Protein AF-A0AAW5N295-F1 (afdb_monomer)

Mean predicted aligned error: 6.96 Å

Secondary structure (DSSP, 8-state):
-GGGTSTTH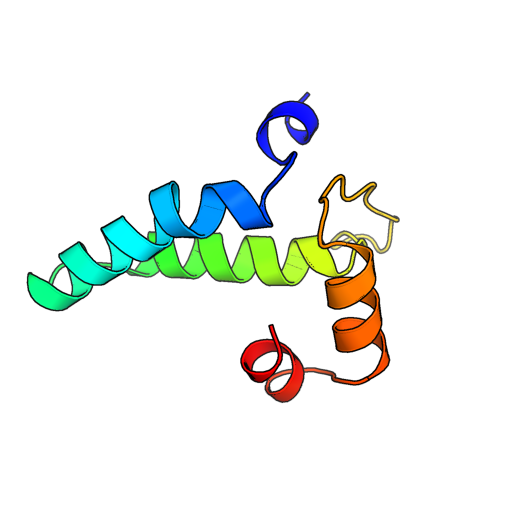HHHHIIIIIHHHHHHHHTT---HHHHHHHHHHHHHTTSB-TTSPBP----TTHHHHHHHHHH--HHHHHHH-

Radius of gyration: 13.47 Å; Cα contacts (8 Å, |Δi|>4): 60; chains: 1; bounding box: 31×31×36 Å

Solvent-accessible surface area (backbone atoms only — not comparable to full-atom values): 4834 Å² total; per-residue (Å²): 118,73,68,72,74,56,43,42,40,82,74,46,42,52,75,68,40,51,52,53,40,53,51,23,61,74,68,73,46,90,40,67,71,47,53,50,51,54,52,51,48,66,46,49,62,68,28,45,52,97,85,71,46,79,43,91,66,53,38,92,60,41,70,59,46,46,51,43,59,73,75,32,62,78,70,60,27,66,75,69,108

pLDDT: mean 79.35, std 6.71, range [53.94, 86.94]

Foldseek 3Di:
DCLVVQAQVVVCLCVPQVVVLVVCVVVVHDNPVSVVVVVVVLVVLCQADPVGDGHPRHHPCSVVLPVLNVVDDDPVSVVSD

Structure (mmCIF, N/CA/C/O backbone):
data_AF-A0AAW5N295-F1
#
_entry.id   AF-A0AAW5N295-F1
#
loop_
_atom_site.group_PDB
_atom_site.id
_atom_site.type_symbol
_atom_site.label_atom_id
_atom_site.label_alt_id
_atom_site.label_comp_id
_atom_site.label_asym_id
_atom_site.label_entity_id
_atom_site.label_seq_id
_atom_site.pdbx_PDB_ins_code
_atom_site.Cartn_x
_atom_site.Cartn_y
_atom_site.Cartn_z
_atom_site.occupancy
_atom_site.B_iso_or_equiv
_atom_site.auth_seq_id
_atom_site.auth_comp_id
_atom_site.auth_asym_id
_atom_site.auth_atom_id
_atom_site.pdbx_PDB_model_num
ATOM 1 N N . ARG A 1 1 ? 1.049 16.914 -8.313 1.00 53.94 1 ARG A N 1
ATOM 2 C CA . ARG A 1 1 ? 1.591 15.536 -8.418 1.00 53.94 1 ARG A CA 1
ATOM 3 C C . ARG A 1 1 ? 1.109 14.739 -7.207 1.00 53.94 1 ARG A C 1
ATOM 5 O O . ARG A 1 1 ? 1.638 14.933 -6.122 1.00 53.94 1 ARG A O 1
ATOM 12 N N . THR A 1 2 ? 0.083 13.904 -7.366 1.00 66.62 2 THR A N 1
ATOM 13 C CA . THR A 1 2 ? -0.502 13.063 -6.295 1.00 66.62 2 THR A CA 1
ATOM 14 C C . THR A 1 2 ? 0.495 12.052 -5.713 1.00 66.62 2 THR A C 1
ATOM 16 O O . THR A 1 2 ? 0.390 11.685 -4.546 1.00 66.62 2 THR A O 1
ATOM 19 N N . SER A 1 3 ? 1.538 11.700 -6.472 1.00 60.62 3 SER A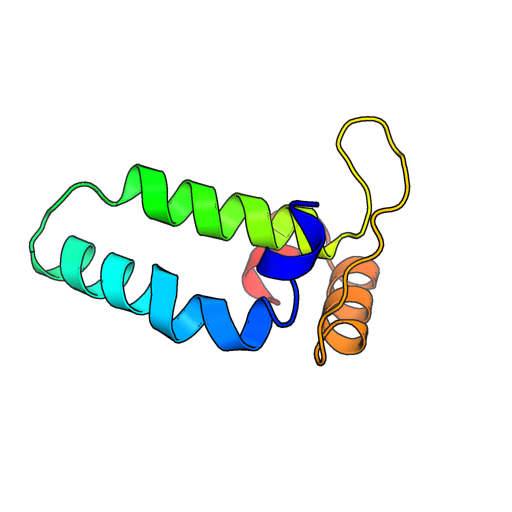 N 1
ATOM 20 C CA . SER A 1 3 ? 2.623 10.805 -6.052 1.00 60.62 3 SER A CA 1
ATOM 21 C C . SER A 1 3 ? 3.440 11.293 -4.851 1.00 60.62 3 SER A C 1
ATOM 23 O O . SER A 1 3 ? 4.001 10.470 -4.141 1.00 60.62 3 SER A O 1
ATOM 25 N N . GLN A 1 4 ? 3.496 12.602 -4.562 1.00 60.34 4 GLN A N 1
ATOM 26 C CA . GLN A 1 4 ? 4.182 13.110 -3.360 1.00 60.34 4 GLN A CA 1
ATOM 27 C C . GLN A 1 4 ? 3.434 12.791 -2.060 1.00 60.34 4 GLN A C 1
ATOM 29 O O . GLN A 1 4 ? 4.067 12.635 -1.019 1.00 60.34 4 GLN A O 1
ATOM 34 N N . ILE A 1 5 ? 2.105 12.677 -2.115 1.00 62.66 5 ILE A N 1
ATOM 35 C CA . ILE A 1 5 ? 1.267 12.370 -0.947 1.00 62.66 5 ILE A CA 1
ATOM 36 C C . ILE A 1 5 ? 1.288 10.865 -0.657 1.00 62.66 5 ILE A C 1
ATOM 38 O O . ILE A 1 5 ? 1.274 10.472 0.507 1.00 62.66 5 ILE A O 1
ATOM 42 N N . ALA A 1 6 ? 1.384 10.048 -1.711 1.00 63.19 6 ALA A N 1
ATOM 43 C CA . ALA A 1 6 ? 1.413 8.588 -1.641 1.00 63.19 6 ALA A CA 1
ATOM 44 C C . ALA A 1 6 ? 2.753 7.996 -1.158 1.00 63.19 6 ALA A C 1
ATOM 46 O O . ALA A 1 6 ? 2.827 6.792 -0.929 1.00 63.19 6 ALA A O 1
ATOM 47 N N . LYS A 1 7 ? 3.801 8.819 -1.001 1.00 73.19 7 LYS A N 1
ATOM 48 C CA . LYS A 1 7 ? 5.093 8.369 -0.462 1.00 73.19 7 LYS A CA 1
ATOM 49 C C . LYS A 1 7 ? 4.951 7.899 0.981 1.00 73.19 7 LYS A C 1
ATOM 51 O O . LYS A 1 7 ? 4.231 8.539 1.753 1.00 73.19 7 LYS A O 1
ATOM 56 N N . A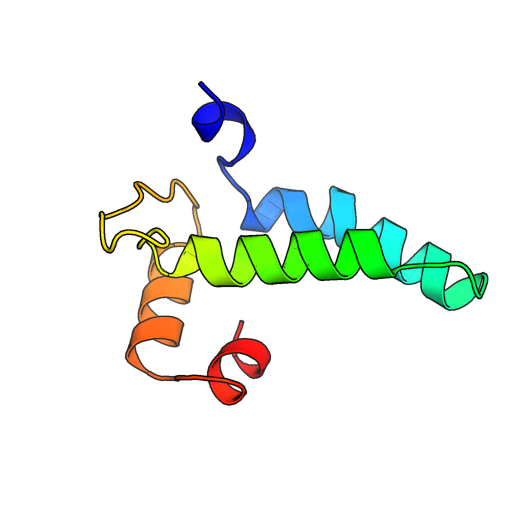SP A 1 8 ? 5.686 6.857 1.353 1.00 71.94 8 ASP A N 1
ATOM 57 C CA . ASP A 1 8 ? 5.711 6.296 2.714 1.00 71.94 8 ASP A CA 1
ATOM 58 C C . ASP A 1 8 ? 4.309 5.884 3.190 1.00 71.94 8 ASP A C 1
ATOM 60 O O . ASP A 1 8 ? 3.891 6.168 4.318 1.00 71.94 8 ASP A O 1
ATOM 64 N N . GLY A 1 9 ? 3.543 5.274 2.281 1.00 67.56 9 GLY A N 1
ATOM 65 C CA . GLY A 1 9 ? 2.168 4.860 2.525 1.00 67.56 9 GLY A CA 1
ATOM 66 C C . GLY A 1 9 ? 2.071 3.913 3.717 1.00 67.56 9 GLY A C 1
ATOM 67 O O . GLY A 1 9 ? 1.249 4.154 4.594 1.00 67.56 9 GLY A O 1
ATOM 68 N N . SER A 1 10 ? 2.968 2.931 3.807 1.00 72.62 10 SER A N 1
ATOM 69 C CA . SER A 1 10 ? 3.063 1.959 4.906 1.00 72.62 10 SER A CA 1
ATOM 70 C C . SER A 1 10 ? 3.202 2.601 6.285 1.00 72.62 10 SER A C 1
ATOM 72 O O . SER A 1 10 ? 2.608 2.129 7.248 1.00 72.62 10 SER A O 1
ATOM 74 N N . GLN A 1 11 ? 3.923 3.718 6.389 1.00 74.69 11 GLN A N 1
ATOM 75 C CA . GLN A 1 11 ? 4.118 4.425 7.656 1.00 74.69 11 GLN A CA 1
ATOM 76 C C . GLN A 1 11 ? 2.948 5.354 7.996 1.00 74.69 11 GLN A C 1
ATOM 78 O O . GLN A 1 11 ? 2.660 5.601 9.166 1.00 74.69 11 GLN A O 1
ATOM 83 N N . LYS A 1 12 ? 2.257 5.882 6.981 1.00 73.06 12 LYS A N 1
ATOM 84 C CA . LYS A 1 12 ? 1.160 6.845 7.159 1.00 73.06 12 LYS A CA 1
ATOM 85 C C . LYS A 1 12 ? -0.195 6.171 7.344 1.00 73.06 12 LYS A C 1
ATOM 87 O O . LYS A 1 12 ? -1.062 6.750 7.997 1.00 73.06 12 LYS A O 1
ATOM 92 N N . LEU A 1 13 ? -0.396 4.987 6.768 1.00 73.19 13 LEU A N 1
ATOM 93 C CA . LEU A 1 13 ? -1.679 4.284 6.782 1.00 73.19 13 LEU A CA 1
ATOM 94 C C . LEU A 1 13 ? -2.170 3.916 8.186 1.00 73.19 13 LEU A C 1
ATOM 96 O O . LEU A 1 13 ? -3.347 4.170 8.460 1.00 73.19 13 LEU A O 1
ATOM 100 N N . PRO A 1 14 ? -1.310 3.394 9.089 1.00 72.25 14 PRO A N 1
ATOM 101 C CA . PRO A 1 14 ? -1.735 3.028 10.433 1.00 72.25 14 PRO A CA 1
ATOM 102 C C . PRO A 1 14 ? -2.324 4.218 11.185 1.00 72.25 14 PRO A C 1
ATOM 104 O O . PRO A 1 14 ? -3.463 4.163 11.642 1.00 72.25 14 PRO A O 1
ATOM 107 N N . GLN A 1 15 ? -1.595 5.335 11.198 1.00 69.12 15 GLN A N 1
ATOM 108 C CA . GLN A 1 15 ? -1.992 6.516 11.957 1.00 69.12 15 GLN A CA 1
ATOM 109 C C . GLN A 1 15 ? -3.129 7.315 11.295 1.00 69.12 15 GLN A C 1
ATOM 111 O O . GLN A 1 15 ? -3.921 7.957 11.982 1.00 69.12 15 GLN A O 1
ATOM 116 N N . ARG A 1 16 ? -3.216 7.335 9.957 1.00 72.94 16 ARG A N 1
ATOM 117 C CA . ARG A 1 16 ? -4.197 8.182 9.250 1.00 72.94 16 ARG A CA 1
ATOM 118 C C . ARG A 1 16 ? -5.511 7.497 8.916 1.00 72.94 16 ARG A C 1
ATOM 120 O O . ARG A 1 16 ? -6.521 8.190 8.846 1.00 72.94 16 ARG A O 1
ATOM 127 N N . GLN A 1 17 ? -5.505 6.193 8.654 1.00 73.12 17 GLN A N 1
ATOM 128 C CA . GLN A 1 17 ? -6.705 5.468 8.224 1.00 73.12 17 GLN A CA 1
ATOM 129 C C . GLN A 1 17 ? -7.109 4.392 9.226 1.00 73.12 17 GLN A C 1
ATOM 131 O O . GLN A 1 17 ? -8.258 4.401 9.658 1.00 73.12 17 GLN A O 1
ATOM 136 N N . LEU A 1 18 ? -6.182 3.527 9.656 1.00 76.12 18 LEU A N 1
ATOM 137 C CA . LEU A 1 18 ? -6.535 2.395 10.526 1.00 76.12 18 LEU A CA 1
ATOM 138 C C . LEU A 1 18 ? -6.997 2.845 11.917 1.00 76.12 18 LEU A C 1
ATOM 140 O O . LEU A 1 18 ? -7.943 2.276 12.460 1.00 76.12 18 LEU A O 1
ATOM 144 N N . ASP A 1 19 ? -6.394 3.893 12.478 1.00 80.38 19 ASP A N 1
ATOM 145 C CA . ASP A 1 19 ? -6.840 4.446 13.762 1.00 80.38 19 ASP A CA 1
ATOM 146 C C . ASP A 1 19 ? -8.254 5.046 13.676 1.00 80.38 19 ASP A C 1
ATOM 148 O O . ASP A 1 19 ? -9.068 4.848 14.578 1.00 80.38 19 ASP A O 1
ATOM 152 N N . GLN A 1 20 ? -8.590 5.709 12.565 1.00 76.00 20 GLN A N 1
ATOM 153 C CA . GLN A 1 20 ? -9.940 6.235 12.336 1.00 76.00 20 GLN A CA 1
ATOM 154 C C . GLN A 1 20 ? -10.950 5.107 12.101 1.00 76.00 20 GLN A C 1
ATOM 156 O O . GLN A 1 20 ? -12.065 5.161 12.614 1.00 76.00 20 GLN A O 1
ATOM 161 N N . GLU A 1 21 ? -10.560 4.057 11.378 1.00 79.19 21 GLU A N 1
ATOM 162 C CA . GLU A 1 21 ? -11.414 2.895 11.122 1.00 79.19 21 GLU A CA 1
ATOM 163 C C . GLU A 1 21 ? -11.746 2.162 12.423 1.00 79.19 21 GLU A C 1
ATOM 165 O O . GLU A 1 21 ? -12.910 1.855 12.674 1.00 79.19 21 GLU A O 1
ATOM 170 N N . ARG A 1 22 ? -10.756 1.979 13.307 1.00 81.62 22 ARG A N 1
ATOM 171 C CA . ARG A 1 22 ? -10.958 1.420 14.653 1.00 81.62 22 ARG A CA 1
ATOM 172 C C . ARG A 1 22 ? -11.924 2.258 15.485 1.00 81.62 22 ARG A C 1
ATOM 174 O O . ARG A 1 22 ? -12.796 1.687 16.134 1.00 81.62 22 ARG A O 1
ATOM 181 N N . LEU A 1 23 ? -11.807 3.586 15.447 1.00 82.31 23 LEU A N 1
ATOM 182 C CA . LEU A 1 23 ? -12.728 4.486 16.149 1.00 82.31 23 LEU A CA 1
ATOM 183 C C . LEU A 1 23 ? -14.152 4.398 15.585 1.00 82.31 23 LEU A C 1
ATOM 185 O O . LEU A 1 23 ? -15.111 4.325 16.349 1.00 82.31 23 LEU A O 1
ATOM 189 N N . HIS A 1 24 ? -14.307 4.358 14.260 1.00 80.81 24 HIS A N 1
ATOM 190 C CA . HIS A 1 24 ? -15.615 4.193 13.625 1.00 80.81 24 HIS A CA 1
ATOM 191 C C . HIS A 1 24 ? -16.240 2.828 13.926 1.00 80.81 24 HIS A C 1
ATOM 193 O O . HIS A 1 24 ? -17.431 2.775 14.225 1.00 80.81 24 HIS A O 1
ATOM 199 N N . LEU A 1 25 ? -15.451 1.751 13.919 1.00 80.69 25 LEU A N 1
ATOM 200 C CA . LEU A 1 25 ? -15.894 0.410 14.311 1.00 80.69 25 LEU A CA 1
ATOM 201 C C . LEU A 1 25 ? -16.352 0.370 15.773 1.00 80.69 25 LEU A C 1
ATOM 203 O O . LEU A 1 25 ? -17.407 -0.190 16.061 1.00 80.69 25 LEU A O 1
ATOM 207 N N . GLN A 1 26 ? -15.605 0.999 16.686 1.00 83.62 26 GLN A N 1
ATOM 208 C CA . GLN A 1 26 ? -15.980 1.091 18.103 1.00 83.62 26 GLN A CA 1
ATOM 209 C C . GLN A 1 26 ? -17.251 1.920 18.320 1.00 83.62 26 GLN A C 1
ATOM 211 O O . GLN A 1 26 ? -18.076 1.569 19.159 1.00 83.62 26 GLN A O 1
ATOM 216 N N . ASN A 1 27 ? -17.432 2.986 17.541 1.00 83.12 27 ASN A N 1
ATOM 217 C CA . ASN A 1 27 ? -18.577 3.890 17.654 1.00 83.12 27 ASN A CA 1
ATOM 218 C C . ASN A 1 27 ? -19.785 3.470 16.792 1.00 83.12 27 ASN A C 1
ATOM 220 O O . ASN A 1 27 ? -20.772 4.201 16.739 1.00 83.12 27 ASN A O 1
ATOM 224 N N . GLY A 1 28 ? -19.721 2.329 16.091 1.00 79.38 28 GLY A N 1
ATOM 225 C CA . GLY A 1 28 ? -20.795 1.844 15.210 1.00 79.38 28 GLY A CA 1
ATOM 226 C C . GLY A 1 28 ? -21.064 2.727 13.981 1.00 79.38 28 GLY A C 1
ATOM 227 O O . GLY A 1 28 ? -22.152 2.681 13.410 1.00 79.38 28 GLY A O 1
ATOM 228 N N . GLY A 1 29 ? -20.100 3.562 13.589 1.00 79.81 29 GLY A N 1
ATOM 229 C CA . GLY A 1 29 ? -20.207 4.477 12.454 1.00 79.81 29 GLY A CA 1
ATOM 230 C C . GLY A 1 29 ? -19.853 3.832 11.110 1.00 79.81 29 GLY A C 1
ATOM 231 O O . GLY A 1 29 ? -19.279 2.748 11.040 1.00 79.81 29 GLY A O 1
ATOM 232 N N . SER A 1 30 ? -20.156 4.534 10.014 1.00 79.62 30 SER A N 1
ATOM 233 C CA . SER A 1 30 ? -19.811 4.080 8.660 1.00 79.62 30 SER A CA 1
ATOM 234 C C . SER A 1 30 ? -18.303 4.159 8.407 1.00 79.62 30 SER A C 1
ATOM 236 O O . SER A 1 30 ? -17.715 5.237 8.460 1.00 79.62 30 SER A O 1
ATOM 238 N N . TRP A 1 31 ? -17.694 3.018 8.088 1.00 81.25 31 TRP A N 1
ATOM 239 C CA . TRP A 1 31 ? -16.264 2.864 7.793 1.00 81.25 31 TRP A CA 1
ATOM 240 C C . TRP A 1 31 ? -15.990 2.521 6.317 1.00 81.25 31 TRP A C 1
ATOM 242 O O . TRP A 1 31 ? -14.838 2.372 5.917 1.00 81.25 31 TRP A O 1
ATOM 252 N N . HIS A 1 32 ? -17.027 2.449 5.474 1.00 80.69 32 HIS A N 1
ATOM 253 C CA . HIS A 1 32 ? -16.913 2.017 4.073 1.00 80.69 32 HIS A CA 1
ATOM 254 C C . HIS A 1 32 ? -15.885 2.818 3.256 1.00 80.69 32 HIS A C 1
ATOM 256 O O . HIS A 1 32 ? -15.152 2.249 2.451 1.00 80.69 32 HIS A O 1
ATOM 262 N N . HIS A 1 33 ? -15.790 4.131 3.487 1.00 79.94 33 HIS A N 1
ATOM 263 C CA . HIS A 1 33 ? -14.824 4.992 2.796 1.00 79.94 33 HIS A CA 1
ATOM 264 C C . HIS A 1 33 ? -13.379 4.761 3.265 1.00 79.94 33 HIS A C 1
ATOM 266 O O . HIS A 1 33 ? -12.449 4.914 2.476 1.00 79.94 33 HIS A O 1
ATOM 272 N N . LEU A 1 34 ? -13.189 4.370 4.529 1.00 79.19 34 LEU A N 1
ATOM 273 C CA . LEU A 1 34 ? -11.873 4.044 5.082 1.00 79.19 34 LEU A CA 1
ATOM 274 C C . LEU A 1 34 ? -11.388 2.703 4.530 1.00 79.19 34 LEU A C 1
ATOM 276 O O . LEU A 1 34 ? -10.278 2.630 4.010 1.00 79.19 34 LEU A O 1
ATOM 280 N N . ALA A 1 35 ? -12.263 1.695 4.502 1.00 81.06 35 ALA A N 1
ATOM 281 C CA . ALA A 1 35 ? -11.954 0.411 3.879 1.00 81.06 35 ALA A CA 1
ATOM 282 C C . ALA A 1 35 ? -11.639 0.539 2.381 1.00 81.06 35 ALA A C 1
ATOM 284 O O . ALA A 1 35 ? -10.739 -0.138 1.886 1.00 81.06 35 ALA A O 1
ATOM 285 N N . LEU A 1 36 ? -12.315 1.440 1.656 1.00 84.00 36 LEU A N 1
ATOM 286 C CA . LEU A 1 36 ? -11.965 1.738 0.264 1.00 84.00 36 LEU A CA 1
ATOM 287 C C . LEU A 1 36 ? -10.551 2.331 0.145 1.00 84.00 36 LEU A C 1
ATOM 289 O O . LEU A 1 36 ? -9.816 1.976 -0.776 1.00 84.00 36 LEU A O 1
ATOM 293 N N . GLY A 1 37 ? -10.151 3.196 1.081 1.00 83.06 37 GLY A N 1
ATOM 294 C CA . GLY A 1 37 ? -8.795 3.745 1.151 1.00 83.06 37 GLY A CA 1
ATOM 295 C C . GLY A 1 37 ? -7.731 2.664 1.359 1.00 83.06 37 GLY A C 1
ATOM 296 O O . GLY A 1 37 ? -6.742 2.625 0.622 1.00 83.06 37 GLY A O 1
ATOM 297 N N . VAL A 1 38 ? -7.973 1.742 2.295 1.00 82.62 38 VAL A N 1
ATOM 298 C CA . VAL A 1 38 ? -7.092 0.596 2.571 1.00 82.62 38 VAL A CA 1
ATOM 299 C C . VAL A 1 38 ? -7.004 -0.325 1.350 1.00 82.62 38 VAL A C 1
ATOM 301 O O . VAL A 1 38 ? -5.905 -0.669 0.913 1.00 82.62 38 V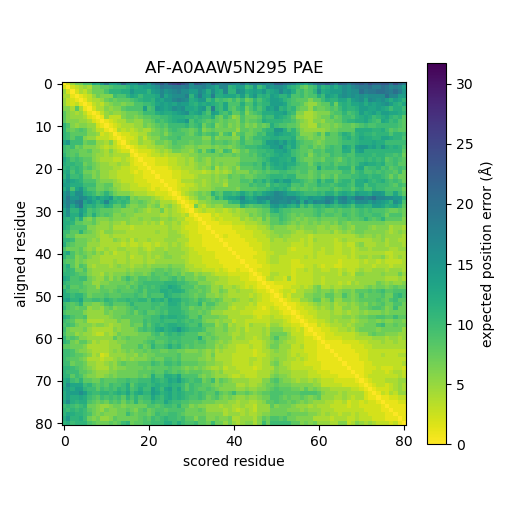AL A O 1
ATOM 304 N N . ALA A 1 39 ? -8.141 -0.666 0.738 1.00 83.81 39 ALA A N 1
ATOM 305 C CA . ALA A 1 39 ? -8.188 -1.494 -0.466 1.00 83.81 39 ALA A CA 1
ATOM 306 C C . ALA A 1 39 ? -7.447 -0.842 -1.647 1.00 83.81 39 ALA A C 1
ATOM 308 O O . ALA A 1 39 ? -6.693 -1.511 -2.359 1.00 83.81 39 ALA A O 1
ATOM 309 N N . GLY A 1 40 ? -7.604 0.473 -1.822 1.00 84.00 40 GLY A N 1
ATOM 310 C CA . GLY A 1 40 ? -6.877 1.250 -2.821 1.00 84.00 40 GLY A CA 1
ATOM 311 C C . GLY A 1 40 ? -5.364 1.201 -2.605 1.00 84.00 40 GLY A C 1
ATOM 312 O O . GLY A 1 40 ? -4.614 1.001 -3.560 1.00 84.00 40 GLY A O 1
ATOM 313 N N . TRP A 1 41 ? -4.901 1.295 -1.357 1.00 84.44 41 TRP A N 1
ATOM 314 C CA . TRP A 1 41 ? -3.480 1.149 -1.041 1.00 84.44 41 TRP A CA 1
ATOM 315 C C . TRP A 1 41 ? -2.964 -0.273 -1.298 1.00 84.44 41 TRP A C 1
ATOM 317 O O . TRP A 1 41 ? -1.934 -0.432 -1.948 1.00 84.44 41 TRP A O 1
ATOM 327 N N . MET A 1 42 ? -3.703 -1.313 -0.901 1.00 83.56 42 MET A N 1
ATOM 328 C CA . MET A 1 42 ? -3.337 -2.712 -1.187 1.00 83.56 42 MET A CA 1
ATOM 329 C C . MET A 1 42 ? -3.274 -3.024 -2.694 1.00 83.56 42 MET A C 1
ATOM 331 O O . MET A 1 42 ? -2.566 -3.940 -3.125 1.00 83.56 42 MET A O 1
ATOM 335 N N . ARG A 1 43 ? -4.040 -2.304 -3.523 1.00 84.75 43 ARG A N 1
ATOM 336 C CA . ARG A 1 43 ? -3.930 -2.360 -4.990 1.00 84.75 43 ARG A CA 1
ATOM 337 C C . ARG A 1 43 ? -2.712 -1.576 -5.475 1.00 84.75 43 ARG A C 1
ATOM 339 O O . ARG A 1 43 ? -1.972 -2.08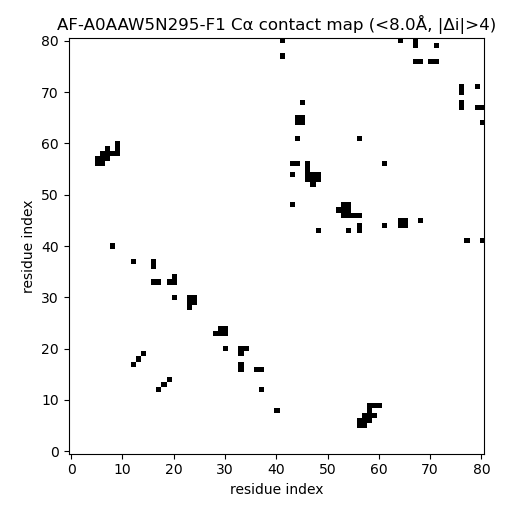4 -6.312 1.00 84.75 43 ARG A O 1
ATOM 346 N N . TYR A 1 44 ? -2.483 -0.386 -4.924 1.00 83.69 44 TYR A N 1
ATOM 347 C CA . TYR A 1 44 ? -1.344 0.471 -5.254 1.00 83.69 44 TYR A CA 1
ATOM 348 C C . TYR A 1 44 ? -0.001 -0.226 -5.012 1.00 83.69 44 TYR A C 1
ATOM 350 O O . TYR A 1 44 ? 0.883 -0.128 -5.858 1.00 83.69 44 TYR A O 1
ATOM 358 N N . THR A 1 45 ? 0.141 -1.010 -3.934 1.00 84.44 45 THR A N 1
ATOM 359 C CA . THR A 1 45 ? 1.374 -1.768 -3.650 1.00 84.44 45 THR A CA 1
ATOM 360 C C . THR A 1 45 ? 1.717 -2.821 -4.706 1.00 84.44 45 THR A C 1
ATOM 362 O O . THR A 1 45 ? 2.860 -3.271 -4.740 1.00 84.44 45 THR A O 1
ATOM 365 N N . GLN A 1 46 ? 0.790 -3.194 -5.602 1.00 83.25 46 GLN A N 1
ATOM 366 C CA . GLN A 1 46 ? 1.111 -4.050 -6.754 1.00 83.25 46 GLN A CA 1
ATOM 367 C C . GLN A 1 46 ? 2.009 -3.355 -7.778 1.00 83.25 46 GLN A C 1
ATOM 369 O O . GLN A 1 46 ? 2.615 -4.034 -8.600 1.00 83.25 46 GLN A O 1
ATOM 374 N N . GLY A 1 47 ? 2.100 -2.024 -7.747 1.00 83.06 47 GLY A N 1
ATOM 375 C CA . GLY A 1 47 ? 2.944 -1.281 -8.675 1.00 83.06 47 GLY A CA 1
ATOM 376 C C . GLY A 1 47 ? 2.441 -1.311 -10.117 1.00 83.06 47 GLY A C 1
ATOM 377 O O . GLY A 1 47 ? 3.226 -1.077 -11.026 1.00 83.06 47 GLY A O 1
ATOM 378 N N . VAL A 1 48 ? 1.156 -1.598 -10.344 1.00 84.44 48 VAL A N 1
ATOM 379 C CA . VAL A 1 48 ? 0.528 -1.589 -11.674 1.00 84.44 48 VAL A CA 1
ATOM 380 C C . VAL A 1 48 ? -0.831 -0.904 -11.574 1.00 84.44 48 VAL A C 1
ATOM 382 O O . VAL A 1 48 ? -1.598 -1.218 -10.664 1.00 84.44 48 VAL A O 1
ATOM 385 N N . ASP A 1 49 ? -1.145 0.016 -12.479 1.00 85.12 49 ASP A N 1
ATOM 386 C CA . ASP A 1 49 ? -2.436 0.706 -12.520 1.00 85.12 49 ASP A CA 1
ATOM 387 C C . ASP A 1 49 ? -3.545 -0.160 -13.155 1.00 85.12 49 ASP A C 1
ATOM 389 O O . ASP A 1 49 ? -3.366 -1.351 -13.422 1.00 85.12 49 ASP A O 1
ATOM 393 N N . GLU A 1 50 ? -4.739 0.407 -13.335 1.00 81.88 50 GLU A N 1
ATOM 394 C CA . GLU A 1 50 ? -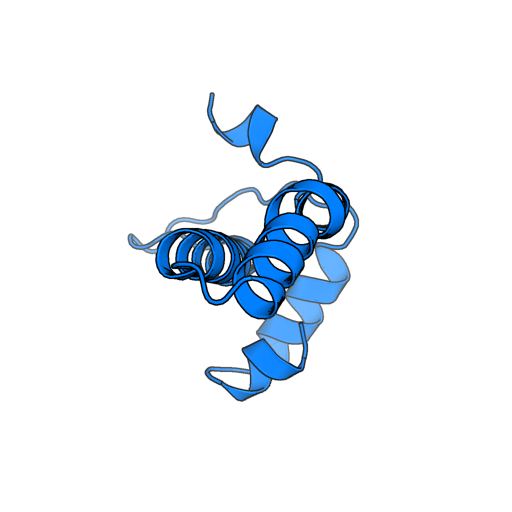5.878 -0.282 -13.967 1.00 81.88 50 GLU A CA 1
ATOM 395 C C . GLU A 1 50 ? -5.731 -0.441 -15.487 1.00 81.88 50 GLU A C 1
ATOM 397 O O . GLU A 1 50 ? -6.424 -1.253 -16.093 1.00 81.88 50 GLU A O 1
ATOM 402 N N . GLN A 1 51 ? -4.821 0.314 -16.097 1.00 82.88 51 GLN A N 1
ATOM 403 C CA . GLN A 1 51 ? -4.523 0.298 -17.528 1.00 82.88 51 GLN A CA 1
ATOM 404 C C . GLN A 1 51 ? -3.329 -0.619 -17.854 1.00 82.88 51 GLN A C 1
ATOM 406 O O . GLN A 1 51 ? -2.995 -0.795 -19.023 1.00 82.88 51 GLN A O 1
ATOM 411 N N . GLY A 1 52 ? -2.708 -1.233 -16.840 1.00 82.94 52 GLY A N 1
ATOM 412 C CA . GLY A 1 52 ? -1.547 -2.112 -16.980 1.00 82.94 52 GLY A CA 1
ATOM 413 C C . GLY A 1 52 ? -0.196 -1.389 -16.953 1.00 82.94 52 GLY A C 1
ATOM 414 O O . GLY A 1 52 ? 0.831 -2.026 -17.180 1.00 82.94 52 GLY A O 1
ATOM 415 N N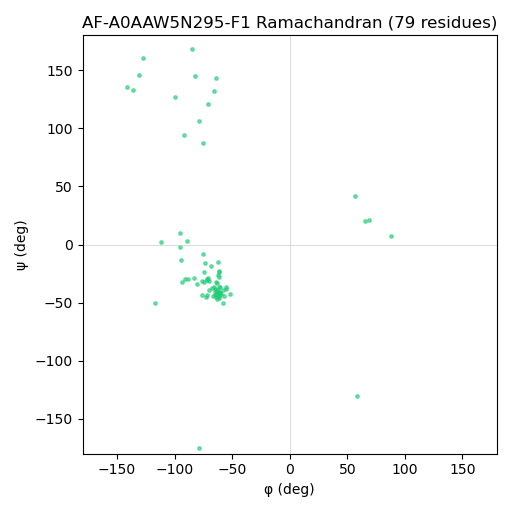 . ASN A 1 53 ? -0.160 -0.087 -16.663 1.00 84.44 53 ASN A N 1
ATOM 416 C CA . ASN A 1 53 ? 1.084 0.672 -16.573 1.00 84.44 53 ASN A CA 1
ATOM 417 C C . ASN A 1 53 ? 1.745 0.486 -15.209 1.00 84.44 53 ASN A C 1
ATOM 419 O O . ASN A 1 53 ? 1.074 0.440 -14.178 1.00 84.44 53 ASN A O 1
ATOM 423 N N . ALA A 1 54 ? 3.076 0.457 -15.194 1.00 84.38 54 ALA A N 1
ATOM 424 C CA . ALA A 1 54 ? 3.834 0.420 -13.953 1.00 84.38 54 ALA A CA 1
ATOM 425 C C . ALA A 1 54 ? 3.648 1.720 -13.148 1.00 84.38 54 ALA A C 1
ATOM 427 O O . ALA A 1 54 ? 3.785 2.829 -13.669 1.00 84.38 54 ALA A O 1
ATOM 428 N N . ILE A 1 55 ? 3.373 1.570 -11.857 1.00 83.81 55 ILE A N 1
ATOM 429 C CA . ILE A 1 55 ? 3.316 2.643 -10.871 1.00 83.81 55 ILE A CA 1
ATOM 430 C C . ILE A 1 55 ? 4.638 2.645 -10.107 1.00 83.81 55 ILE A C 1
ATOM 432 O O . ILE A 1 55 ? 5.027 1.636 -9.520 1.00 83.81 55 ILE A O 1
ATOM 436 N N . ASP A 1 56 ? 5.289 3.804 -10.051 1.00 81.38 56 ASP A N 1
ATOM 437 C CA . ASP A 1 56 ? 6.454 4.022 -9.193 1.00 81.38 56 ASP A CA 1
ATOM 438 C C . ASP A 1 56 ? 6.013 4.188 -7.727 1.00 81.38 56 ASP A C 1
ATOM 440 O O . ASP A 1 56 ? 5.696 5.284 -7.248 1.00 81.38 56 ASP A O 1
ATOM 444 N N . VAL A 1 57 ? 5.898 3.057 -7.029 1.00 79.06 57 VAL A N 1
ATOM 445 C CA . VAL A 1 57 ? 5.508 3.003 -5.619 1.00 79.06 57 VAL A CA 1
ATOM 446 C C . VAL A 1 57 ? 6.719 3.357 -4.765 1.00 79.06 57 VAL A C 1
ATOM 448 O O . VAL A 1 57 ? 7.626 2.555 -4.589 1.00 79.06 57 VAL A O 1
ATOM 451 N N . VAL A 1 58 ? 6.719 4.552 -4.185 1.00 79.31 58 VAL A N 1
ATOM 452 C CA . VAL A 1 58 ? 7.776 4.987 -3.265 1.00 79.31 58 VAL A CA 1
ATOM 453 C C . VAL A 1 58 ? 7.373 4.647 -1.831 1.00 79.31 58 VAL A C 1
ATOM 455 O O . VAL A 1 58 ? 6.663 5.416 -1.180 1.00 79.31 58 VAL A O 1
ATOM 458 N N . ASP A 1 59 ? 7.819 3.488 -1.350 1.00 79.44 59 ASP A N 1
ATOM 459 C CA . ASP A 1 59 ? 7.554 3.012 0.008 1.00 79.44 59 ASP A CA 1
ATOM 460 C C . ASP A 1 59 ? 8.786 2.298 0.603 1.00 79.44 59 ASP A C 1
ATOM 462 O O . ASP A 1 59 ? 9.403 1.483 -0.087 1.00 79.44 59 ASP A O 1
ATOM 466 N N . PRO A 1 60 ? 9.162 2.557 1.868 1.00 81.31 60 PRO A N 1
ATOM 467 C CA . PRO A 1 60 ? 10.289 1.876 2.509 1.00 81.31 60 PRO A CA 1
ATOM 468 C C . PRO A 1 60 ? 10.086 0.358 2.650 1.00 81.31 60 PRO A C 1
ATOM 470 O O . PRO A 1 60 ? 11.064 -0.385 2.650 1.00 81.31 60 PRO A O 1
ATOM 473 N N . MET A 1 61 ? 8.839 -0.115 2.720 1.00 82.44 61 MET A N 1
ATOM 474 C CA . MET A 1 61 ? 8.484 -1.538 2.782 1.00 82.44 61 MET A CA 1
ATOM 475 C C . MET A 1 61 ? 8.159 -2.130 1.402 1.00 82.44 61 MET A C 1
ATOM 477 O O . MET A 1 61 ? 7.705 -3.270 1.304 1.00 82.44 61 MET A O 1
ATOM 481 N N . LEU A 1 62 ? 8.424 -1.399 0.310 1.00 81.75 62 LEU A N 1
ATOM 482 C CA . LEU A 1 62 ? 8.111 -1.844 -1.050 1.00 81.75 62 LEU A CA 1
ATOM 483 C C . LEU A 1 62 ? 8.665 -3.238 -1.362 1.00 81.75 62 LEU A C 1
ATOM 485 O O . LEU A 1 62 ? 7.966 -4.047 -1.964 1.00 81.75 62 LEU A O 1
ATOM 489 N N . ALA A 1 63 ? 9.904 -3.526 -0.958 1.00 83.81 63 ALA A N 1
ATOM 490 C CA . ALA A 1 63 ? 10.536 -4.819 -1.217 1.00 83.81 63 ALA A CA 1
ATOM 491 C C . ALA A 1 63 ? 9.769 -5.987 -0.569 1.00 83.81 63 ALA A C 1
ATOM 493 O O . ALA A 1 63 ? 9.645 -7.059 -1.161 1.00 83.81 63 ALA A O 1
ATOM 494 N N . GLU A 1 64 ? 9.218 -5.769 0.624 1.00 85.69 64 GLU A N 1
ATOM 495 C CA . GLU A 1 64 ? 8.415 -6.759 1.337 1.00 85.69 64 GLU A CA 1
ATOM 496 C C . GLU A 1 64 ? 7.049 -6.942 0.669 1.00 85.69 64 GLU A C 1
ATOM 498 O O . GLU A 1 64 ? 6.645 -8.073 0.391 1.00 85.69 64 GLU A O 1
ATOM 503 N N . PHE A 1 65 ? 6.395 -5.845 0.276 1.00 85.19 65 PHE A N 1
ATOM 504 C CA . PHE A 1 65 ? 5.143 -5.909 -0.480 1.00 85.19 65 PHE A CA 1
ATOM 505 C C . PHE A 1 65 ? 5.310 -6.605 -1.830 1.00 85.19 65 PHE A C 1
ATOM 507 O O . PHE A 1 65 ? 4.467 -7.413 -2.207 1.00 85.19 65 PHE A O 1
ATOM 514 N N . GLN A 1 66 ? 6.407 -6.353 -2.544 1.00 84.62 66 GLN A N 1
ATOM 515 C CA . GLN A 1 66 ? 6.714 -7.039 -3.801 1.00 84.62 66 GLN A CA 1
ATOM 516 C C . GLN A 1 66 ? 6.915 -8.541 -3.590 1.00 84.62 66 GLN A C 1
ATOM 518 O O . GLN A 1 66 ? 6.405 -9.344 -4.370 1.00 84.62 66 GLN A O 1
ATOM 523 N N . LYS A 1 67 ? 7.577 -8.941 -2.499 1.00 86.94 67 LYS A N 1
ATOM 524 C CA . LYS A 1 67 ? 7.719 -10.355 -2.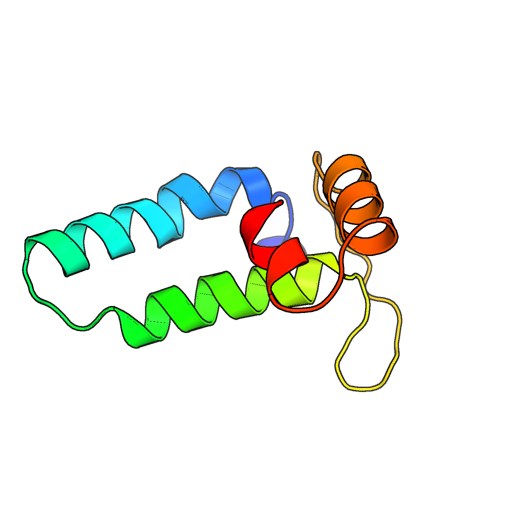135 1.00 86.94 67 LYS A CA 1
ATOM 525 C C . LYS A 1 67 ? 6.361 -11.009 -1.867 1.00 86.94 67 LYS A C 1
ATOM 527 O O . LYS A 1 67 ? 6.101 -12.093 -2.386 1.00 86.94 67 LYS A O 1
ATOM 532 N N . ILE A 1 68 ? 5.480 -10.339 -1.124 1.00 86.94 68 ILE A N 1
ATOM 533 C CA . ILE A 1 68 ? 4.115 -10.814 -0.854 1.00 86.94 68 ILE A CA 1
ATOM 534 C C . ILE A 1 68 ? 3.297 -10.898 -2.149 1.00 86.94 68 ILE A C 1
ATOM 536 O O . ILE A 1 68 ? 2.652 -11.912 -2.391 1.00 86.94 68 ILE A O 1
ATOM 540 N N . ASN A 1 69 ? 3.360 -9.881 -3.012 1.00 85.19 69 ASN A N 1
ATOM 541 C CA . ASN A 1 69 ? 2.652 -9.855 -4.296 1.00 85.19 69 ASN A CA 1
ATOM 542 C C . ASN A 1 69 ? 3.140 -10.942 -5.267 1.00 85.19 69 ASN A C 1
ATOM 544 O O . ASN A 1 69 ? 2.351 -11.437 -6.068 1.00 85.19 69 ASN A O 1
ATOM 548 N N . ALA A 1 70 ? 4.423 -11.310 -5.209 1.00 85.69 70 ALA A N 1
ATOM 549 C CA . ALA A 1 70 ? 4.975 -12.406 -6.000 1.00 85.69 70 ALA A CA 1
ATOM 550 C C . ALA A 1 70 ? 4.563 -13.785 -5.456 1.00 85.69 70 ALA A C 1
ATOM 552 O O . ALA A 1 70 ? 4.417 -14.732 -6.225 1.00 85.69 70 ALA A O 1
ATOM 553 N N . GLN A 1 71 ? 4.385 -13.901 -4.137 1.00 86.56 71 GLN A N 1
ATOM 554 C CA . GLN A 1 71 ? 4.111 -15.167 -3.457 1.00 86.56 71 GLN A CA 1
ATOM 555 C C . GLN A 1 71 ? 2.612 -15.473 -3.309 1.00 86.56 71 GLN A C 1
ATOM 557 O O . GLN A 1 71 ? 2.229 -16.642 -3.291 1.00 86.56 71 GLN A O 1
ATOM 562 N N . TYR A 1 72 ? 1.764 -14.448 -3.217 1.00 86.44 72 TYR A N 1
ATOM 563 C CA . TYR A 1 72 ? 0.339 -14.581 -2.929 1.00 86.44 72 TYR A CA 1
ATOM 564 C C . TYR A 1 72 ? -0.520 -13.790 -3.919 1.00 86.44 72 TYR A C 1
ATOM 566 O O . TYR A 1 72 ? -0.170 -12.693 -4.353 1.00 86.44 72 TYR A O 1
ATOM 574 N N . GLN A 1 73 ? -1.703 -14.323 -4.230 1.00 82.19 73 GLN A N 1
ATOM 575 C CA . GLN A 1 73 ? -2.687 -13.690 -5.113 1.00 82.19 73 GLN A CA 1
ATOM 576 C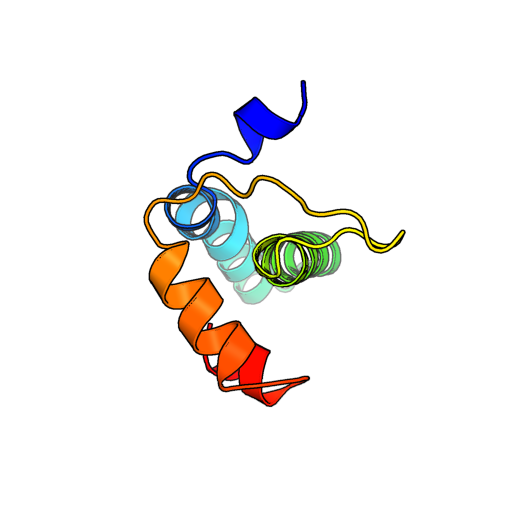 C . GLN A 1 73 ? -4.064 -13.614 -4.442 1.00 82.19 73 GLN A C 1
ATOM 578 O O . GLN A 1 73 ? -4.348 -14.324 -3.478 1.00 82.19 73 GLN A O 1
ATOM 583 N N . GLY A 1 74 ? -4.929 -12.731 -4.947 1.00 80.62 74 GLY A N 1
ATOM 584 C CA . GLY A 1 74 ? -6.315 -12.623 -4.486 1.00 80.62 74 GLY A CA 1
ATOM 585 C C . GLY A 1 74 ? -6.444 -12.332 -2.986 1.00 80.62 74 GLY A C 1
ATOM 586 O O . GLY A 1 74 ? -5.814 -11.407 -2.472 1.00 80.62 74 GLY A O 1
ATOM 587 N N . ALA A 1 75 ? -7.282 -13.109 -2.295 1.00 81.69 75 ALA A N 1
ATOM 588 C CA . ALA A 1 75 ? -7.581 -12.929 -0.873 1.00 81.69 75 ALA A CA 1
ATOM 589 C C . ALA A 1 75 ? -6.417 -13.317 0.057 1.00 81.69 75 ALA A C 1
ATOM 591 O O . ALA A 1 75 ? -6.269 -12.723 1.123 1.00 81.69 75 ALA A O 1
ATOM 592 N N . ASP A 1 76 ? -5.567 -14.269 -0.337 1.00 82.12 76 ASP A N 1
ATOM 593 C CA . ASP A 1 76 ? -4.435 -14.705 0.494 1.00 82.12 76 ASP A CA 1
ATOM 594 C C . ASP A 1 76 ? -3.354 -13.631 0.586 1.00 82.12 76 ASP A C 1
ATOM 596 O O . ASP A 1 76 ? -2.732 -13.445 1.627 1.00 82.12 76 ASP A O 1
ATOM 600 N N . ARG A 1 77 ? -3.214 -12.836 -0.476 1.00 84.56 77 ARG A N 1
ATOM 601 C CA . ARG A 1 77 ? -2.362 -11.647 -0.492 1.00 84.56 77 ARG A CA 1
ATOM 602 C C . ARG A 1 77 ? -2.815 -10.605 0.522 1.00 84.56 77 ARG A C 1
ATOM 604 O O . ARG A 1 77 ? -1.985 -10.042 1.217 1.00 84.56 77 ARG A O 1
ATOM 611 N N . VAL A 1 78 ? -4.124 -10.372 0.623 1.00 80.50 78 VAL A N 1
ATOM 612 C CA . VAL A 1 78 ? -4.695 -9.408 1.579 1.00 80.50 78 VAL A CA 1
ATOM 613 C C . VAL A 1 78 ? -4.413 -9.827 3.022 1.00 80.50 78 VAL A C 1
ATOM 615 O O . VAL A 1 78 ? -4.199 -8.967 3.861 1.00 80.50 78 VAL A O 1
ATOM 618 N N . LYS A 1 79 ? -4.371 -11.133 3.308 1.00 79.38 79 LYS A N 1
ATOM 619 C CA . LYS A 1 79 ? -4.010 -11.651 4.638 1.00 79.38 79 LYS A CA 1
ATOM 620 C C . LYS A 1 79 ? -2.513 -11.562 4.948 1.00 79.38 79 LYS A C 1
ATOM 622 O O . LYS A 1 79 ? -2.148 -11.638 6.115 1.00 79.38 79 LYS A O 1
ATOM 627 N N . ALA A 1 80 ? -1.673 -11.507 3.917 1.00 78.19 80 ALA A N 1
ATOM 628 C CA . ALA A 1 80 ? -0.218 -11.507 4.037 1.00 78.19 80 ALA A CA 1
ATOM 629 C C . ALA A 1 80 ? 0.398 -10.095 4.057 1.00 78.19 80 ALA A C 1
ATOM 631 O O . ALA A 1 80 ? 1.582 -9.983 4.365 1.00 78.19 80 ALA A O 1
ATOM 632 N N . LEU A 1 81 ? -0.379 -9.060 3.705 1.00 76.12 81 LEU A N 1
ATOM 633 C CA . LEU A 1 81 ? -0.044 -7.634 3.838 1.00 76.12 81 LEU A CA 1
ATOM 634 C C . LEU A 1 81 ? -0.281 -7.141 5.270 1.00 76.12 81 LEU A C 1
ATOM 636 O O . LEU A 1 81 ? 0.515 -6.282 5.706 1.00 76.12 81 LEU A O 1
#

Nearest PDB structures (foldseek):
  4im7-assembly1_A  TM=9.302E-01  e=2.273E-05  Escherichia coli CFT073
  7rk5-assembly2_A  TM=9.340E-01  e=3.080E-03  Aspergillus fumigatus Af293
  7rk4-assembly1_A  TM=8.731E-01  e=2.887E-03  Aspergillus fumigatus Af293
  7rk5-assembly1_B  TM=9.227E-01  e=1.121E-02  Aspergillus fumigatus Af293
  1m2w-assembly2_B  TM=8.982E-01  e=2.005E-02  Pseudomonas fluorescens

InterPro domains:
  IPR008927 6-phosphogluconate dehydrogenase-like, C-terminal domain superfamily [SSF48179] (2-73)
  IPR013118 Mannitol dehydrogenase, C-terminal [PF08125] (2-81)
  IPR013328 6-phosphogluconate dehydrogenase, domain 2 [G3DSA:1.10.1040.10] (1-81)
  IPR050988 Mannitol Dehydrogenase/Oxidoreductase [PTHR43362] (2-76)

Organism: NCBI:txid1499973

Sequence (81 aa):
RTSQIAKDGSQKLPQRQLDQERLHLQNGGSWHHLALGVAGWMRYTQGVDEQGNAIDVVDPMLAEFQKINAQYQGADRVKAL